Protein AF-A0A1V4QN15-F1 (afdb_monomer)

Sequence (104 aa):
MFGIEFPELVVILLLALILFGPQKLPEIAQSLAQMVRKFKAASADLQSALPSLSELSQPESLPAAYQDQVCPHCHQHLSHDFTFCPACGHRLKEDPNHQQALAS

Solvent-accessible surface area (backbone atoms only — not comparable to full-atom values): 6854 Å² total; per-residue (Å²): 143,76,84,74,48,69,68,61,54,49,53,54,49,51,55,49,31,69,76,64,33,72,74,43,54,59,55,52,49,53,56,50,49,54,50,53,41,53,50,51,54,54,50,51,53,53,48,67,75,43,63,90,67,62,82,80,73,72,86,85,76,82,78,86,89,75,82,72,54,54,40,94,87,73,69,47,78,40,94,66,97,46,68,41,38,83,84,78,58,51,71,46,77,78,70,100,71,86,85,80,84,81,74,134

Structure (mmCIF, N/CA/C/O backbone):
data_AF-A0A1V4QN15-F1
#
_entry.id   AF-A0A1V4QN15-F1
#
loop_
_atom_site.group_PDB
_atom_site.id
_atom_site.type_symbol
_atom_site.label_atom_id
_atom_site.label_alt_id
_atom_site.label_comp_id
_atom_site.label_asym_id
_atom_site.label_entity_id
_atom_site.label_seq_id
_atom_site.pdbx_PDB_ins_code
_atom_site.Cartn_x
_atom_site.Cartn_y
_atom_site.Cartn_z
_atom_site.occupancy
_atom_site.B_iso_or_equiv
_atom_site.auth_seq_id
_atom_site.auth_comp_id
_atom_site.auth_asym_id
_atom_site.auth_atom_id
_atom_site.pdbx_PDB_model_num
ATOM 1 N N . MET A 1 1 ? 24.310 9.930 -4.370 1.00 56.69 1 MET A N 1
ATOM 2 C CA . MET A 1 1 ? 24.973 8.690 -4.838 1.00 56.69 1 MET A CA 1
ATOM 3 C C . MET A 1 1 ? 23.989 7.526 -5.023 1.00 56.69 1 MET A C 1
ATOM 5 O O . MET A 1 1 ? 24.394 6.383 -4.937 1.00 56.69 1 MET A O 1
ATOM 9 N N . PHE A 1 2 ? 22.720 7.794 -5.349 1.00 63.69 2 PHE A N 1
ATOM 10 C CA . PHE A 1 2 ? 21.793 6.794 -5.888 1.00 63.69 2 PHE A CA 1
ATOM 11 C C . PHE A 1 2 ? 20.994 7.490 -6.984 1.00 63.69 2 PHE A C 1
ATOM 13 O O . PHE A 1 2 ? 19.865 7.921 -6.784 1.00 63.69 2 PHE A O 1
ATOM 20 N N . GLY A 1 3 ? 21.664 7.712 -8.114 1.00 66.12 3 GLY A N 1
ATOM 21 C CA . GLY A 1 3 ? 21.029 8.139 -9.355 1.00 66.12 3 GLY A CA 1
ATOM 22 C C . GLY A 1 3 ? 20.393 6.930 -10.022 1.00 66.12 3 GLY A C 1
ATOM 23 O O . GLY A 1 3 ? 20.789 6.580 -11.125 1.00 66.12 3 GLY A O 1
ATOM 24 N N . ILE A 1 4 ? 19.470 6.256 -9.323 1.00 74.25 4 ILE A N 1
ATOM 25 C CA . ILE A 1 4 ? 18.584 5.292 -9.975 1.00 74.25 4 ILE A CA 1
ATOM 26 C C . ILE A 1 4 ? 17.660 6.143 -10.822 1.00 74.25 4 ILE A C 1
ATOM 28 O O . ILE A 1 4 ? 16.630 6.646 -10.370 1.00 74.25 4 ILE A O 1
ATOM 32 N N . GLU A 1 5 ? 18.108 6.391 -12.041 1.00 83.06 5 GLU A N 1
ATOM 33 C CA . GLU A 1 5 ? 17.266 7.000 -13.035 1.00 83.06 5 GLU A CA 1
ATOM 34 C C . GLU A 1 5 ? 16.090 6.052 -13.259 1.00 83.06 5 GLU A C 1
ATOM 36 O O . GLU A 1 5 ? 16.227 4.824 -13.231 1.00 83.06 5 GLU A O 1
ATOM 41 N N . PHE A 1 6 ? 14.914 6.630 -13.479 1.00 92.06 6 PHE A N 1
ATOM 42 C CA . PHE A 1 6 ? 13.677 5.894 -13.719 1.00 92.06 6 PHE A CA 1
ATOM 43 C C . PHE A 1 6 ? 13.826 4.665 -14.653 1.00 92.06 6 PHE A C 1
ATOM 45 O O . PHE A 1 6 ? 13.210 3.641 -14.352 1.00 92.06 6 PHE A O 1
ATOM 52 N N . PRO A 1 7 ? 14.665 4.683 -15.717 1.00 90.25 7 PRO A N 1
ATOM 53 C CA . PRO A 1 7 ? 14.891 3.512 -16.565 1.00 90.25 7 PRO A CA 1
ATOM 54 C C . PRO A 1 7 ? 15.387 2.268 -15.819 1.00 90.25 7 PRO A C 1
ATOM 56 O O . PRO A 1 7 ? 14.890 1.173 -16.076 1.00 90.25 7 PRO A O 1
ATOM 59 N N . GLU A 1 8 ? 16.329 2.410 -14.885 1.00 91.00 8 GLU A N 1
ATOM 60 C CA . GLU A 1 8 ? 16.911 1.265 -14.174 1.00 91.00 8 GLU A CA 1
ATOM 61 C C . GLU A 1 8 ? 15.877 0.614 -13.243 1.00 91.00 8 GLU A C 1
ATOM 63 O O . GLU A 1 8 ? 15.718 -0.610 -13.236 1.00 91.00 8 GLU A O 1
ATOM 68 N N . LEU A 1 9 ? 15.074 1.435 -12.552 1.00 93.06 9 LEU A N 1
ATOM 69 C CA . LEU A 1 9 ? 13.947 0.963 -11.742 1.00 93.06 9 LEU A CA 1
ATOM 70 C C . LEU A 1 9 ? 12.913 0.210 -12.597 1.00 93.06 9 LEU A C 1
ATOM 72 O O . LEU A 1 9 ? 12.422 -0.842 -12.189 1.00 93.06 9 LEU A O 1
ATOM 76 N N . VAL A 1 10 ? 12.588 0.729 -13.786 1.00 93.94 10 VAL A N 1
ATOM 77 C CA . VAL A 1 10 ? 11.607 0.120 -14.699 1.00 93.94 10 VAL A CA 1
ATOM 78 C C . VAL A 1 10 ? 12.079 -1.240 -15.208 1.00 93.94 10 VAL A C 1
ATOM 80 O O . VAL A 1 10 ? 11.272 -2.167 -15.270 1.00 93.94 10 VAL A O 1
ATOM 83 N N . VAL A 1 11 ? 13.367 -1.398 -15.531 1.00 95.31 11 VAL A N 1
ATOM 84 C CA . VAL A 1 11 ? 13.925 -2.689 -15.972 1.00 95.31 11 VAL A CA 1
ATOM 85 C C . VAL A 1 11 ? 13.796 -3.742 -14.871 1.00 95.31 11 VAL A C 1
ATOM 87 O O . VAL A 1 11 ? 13.296 -4.840 -15.125 1.00 95.31 11 VAL A O 1
ATOM 90 N N . ILE A 1 12 ? 14.177 -3.402 -13.635 1.00 93.88 12 ILE A N 1
ATOM 91 C CA . ILE A 1 12 ? 14.064 -4.312 -12.484 1.00 93.88 12 ILE A CA 1
ATOM 92 C C . ILE A 1 12 ? 12.594 -4.650 -12.208 1.00 93.88 12 ILE A C 1
ATOM 94 O O . ILE A 1 12 ? 12.257 -5.812 -11.968 1.00 93.88 12 ILE A O 1
ATOM 98 N N . LEU A 1 13 ? 11.703 -3.658 -12.293 1.00 93.75 13 LEU A N 1
ATOM 99 C CA . LEU A 1 13 ? 10.266 -3.858 -12.136 1.00 93.75 13 LEU A CA 1
ATOM 100 C C . LEU A 1 13 ? 9.715 -4.810 -13.205 1.00 93.75 13 LEU A C 1
ATOM 102 O O . LEU A 1 13 ? 8.961 -5.711 -12.859 1.00 93.75 13 LEU A O 1
ATOM 106 N N . LEU A 1 14 ? 10.105 -4.669 -14.477 1.00 95.94 14 LEU A N 1
ATOM 107 C CA . LEU A 1 14 ? 9.682 -5.579 -15.548 1.00 95.94 14 LEU A CA 1
ATOM 108 C C . LEU A 1 14 ? 10.125 -7.022 -15.284 1.00 95.94 14 LEU A C 1
ATOM 110 O O . LEU A 1 14 ? 9.328 -7.944 -15.434 1.00 95.94 14 LEU A O 1
ATOM 114 N N . LEU A 1 15 ? 11.376 -7.221 -14.864 1.00 96.12 15 LEU A N 1
ATOM 115 C CA . LEU A 1 15 ? 11.897 -8.542 -14.498 1.00 96.12 15 LEU A CA 1
ATOM 116 C C . LEU A 1 15 ? 11.097 -9.153 -13.342 1.00 96.12 15 LEU A C 1
ATOM 118 O O . LEU A 1 15 ? 10.647 -10.295 -13.436 1.00 96.12 15 LEU A O 1
ATOM 122 N N . ALA A 1 16 ? 10.848 -8.379 -12.284 1.00 95.19 16 ALA A N 1
ATOM 123 C CA . ALA A 1 16 ? 10.017 -8.811 -11.165 1.00 95.19 16 ALA A CA 1
ATOM 124 C C . ALA A 1 16 ? 8.580 -9.134 -11.613 1.00 95.19 16 ALA A C 1
ATOM 126 O O . ALA A 1 16 ? 8.007 -10.135 -11.193 1.00 95.19 16 ALA A O 1
ATOM 127 N N . LEU A 1 17 ? 8.010 -8.327 -12.508 1.00 95.06 17 LEU A N 1
ATOM 128 C CA . LEU A 1 17 ? 6.681 -8.531 -13.078 1.00 95.06 17 LEU A CA 1
ATOM 129 C C . LEU A 1 17 ? 6.584 -9.782 -13.948 1.00 95.06 17 LEU A C 1
ATOM 131 O O . LEU A 1 17 ? 5.528 -10.402 -13.969 1.00 95.06 17 LEU A O 1
ATOM 135 N N . ILE A 1 18 ? 7.643 -10.173 -14.652 1.00 95.88 18 ILE A N 1
ATOM 136 C CA . ILE A 1 18 ? 7.657 -11.418 -15.431 1.00 95.88 18 ILE A CA 1
ATOM 137 C C . ILE A 1 18 ? 7.722 -12.631 -14.497 1.00 95.88 18 ILE A C 1
ATOM 139 O O . ILE A 1 18 ? 7.010 -13.607 -14.717 1.00 95.88 18 ILE A O 1
ATOM 143 N N . LEU A 1 19 ? 8.540 -12.565 -13.442 1.00 95.62 19 LEU A N 1
ATOM 144 C CA . LEU A 1 19 ? 8.705 -13.665 -12.487 1.00 95.62 19 LEU A CA 1
ATOM 145 C C . LEU A 1 19 ? 7.477 -13.857 -11.589 1.00 95.62 19 LEU A C 1
ATOM 147 O O . LEU A 1 19 ? 7.015 -14.979 -11.398 1.00 95.62 19 LEU A O 1
ATOM 151 N N . PHE A 1 20 ? 6.958 -12.766 -11.027 1.00 93.25 20 PHE A N 1
ATOM 152 C CA . PHE A 1 20 ? 5.848 -12.796 -10.074 1.00 93.25 20 PHE A CA 1
ATOM 153 C C . PHE A 1 20 ? 4.483 -12.564 -10.733 1.00 93.25 20 PHE A C 1
ATOM 155 O O . PHE A 1 20 ? 3.471 -13.028 -10.216 1.00 93.25 20 PHE A O 1
ATOM 162 N N . GLY A 1 21 ? 4.427 -11.872 -11.871 1.00 93.44 21 GLY A N 1
ATOM 163 C CA . GLY A 1 21 ? 3.191 -11.482 -12.552 1.00 93.44 21 GLY A CA 1
ATOM 164 C C . GLY A 1 21 ? 2.646 -10.112 -12.098 1.00 93.44 21 GLY A C 1
ATOM 165 O O . GLY A 1 21 ? 2.626 -9.818 -10.899 1.00 93.44 21 GLY A O 1
ATOM 166 N N . PRO A 1 22 ? 2.094 -9.281 -13.008 1.00 92.38 22 PRO A N 1
ATOM 167 C CA . PRO A 1 22 ? 1.511 -7.975 -12.667 1.00 92.38 22 PRO A CA 1
ATOM 168 C C . PRO A 1 22 ? 0.273 -8.051 -11.784 1.00 92.38 22 PRO A C 1
ATOM 170 O O . PRO A 1 22 ? -0.011 -7.099 -11.071 1.00 92.38 22 PRO A O 1
ATOM 173 N N . GLN A 1 23 ? -0.436 -9.180 -11.787 1.00 92.50 23 GLN A N 1
ATOM 174 C CA . GLN A 1 23 ? -1.583 -9.411 -10.907 1.00 92.50 23 GLN A CA 1
ATOM 175 C C . GLN A 1 23 ? -1.169 -9.697 -9.456 1.00 92.50 23 GLN A C 1
ATOM 177 O O . GLN A 1 23 ? -1.955 -9.462 -8.544 1.00 92.50 23 GLN A O 1
ATOM 182 N N . LYS A 1 24 ? 0.065 -10.162 -9.211 1.00 91.12 24 LYS A N 1
ATOM 183 C CA . LYS A 1 24 ? 0.535 -10.489 -7.857 1.00 91.12 24 LYS A CA 1
ATOM 184 C C . LYS A 1 24 ? 1.018 -9.273 -7.079 1.00 91.12 24 LYS A C 1
ATOM 186 O O . LYS A 1 24 ? 0.823 -9.224 -5.869 1.00 91.12 24 LYS A O 1
ATOM 191 N N . LEU A 1 25 ? 1.555 -8.254 -7.751 1.00 92.44 25 LEU A N 1
ATOM 192 C CA . LEU A 1 25 ? 1.904 -6.986 -7.100 1.00 92.44 25 LEU A CA 1
ATOM 193 C C . LEU A 1 25 ? 0.723 -6.313 -6.368 1.00 92.44 25 LEU A C 1
ATOM 195 O O . LEU A 1 25 ? 0.884 -6.009 -5.185 1.00 92.44 25 LEU A O 1
ATOM 199 N N . PRO A 1 26 ? -0.455 -6.084 -6.987 1.00 88.81 26 PRO A N 1
ATOM 200 C CA . PRO A 1 26 ? -1.585 -5.468 -6.298 1.00 88.81 26 PRO A CA 1
ATOM 201 C C . PRO A 1 26 ? -2.139 -6.368 -5.188 1.00 88.81 26 PRO A C 1
ATOM 203 O O . PRO A 1 26 ? -2.541 -5.855 -4.149 1.00 88.81 26 PRO A O 1
ATOM 206 N N . GLU A 1 27 ? -2.118 -7.691 -5.363 1.00 91.75 27 GLU A N 1
ATOM 207 C CA . GLU A 1 27 ? -2.561 -8.660 -4.351 1.00 91.75 27 GLU A CA 1
ATOM 208 C C . GLU A 1 27 ? -1.685 -8.593 -3.081 1.00 91.75 27 GLU A C 1
ATOM 210 O O . GLU A 1 27 ? -2.187 -8.470 -1.958 1.00 91.75 27 GLU A O 1
ATOM 215 N N . ILE A 1 28 ? -0.358 -8.561 -3.249 1.00 93.25 28 ILE A N 1
ATOM 216 C CA . ILE A 1 28 ? 0.601 -8.410 -2.144 1.00 93.25 28 ILE A CA 1
ATOM 217 C C . ILE A 1 28 ? 0.478 -7.015 -1.512 1.00 93.25 28 ILE A C 1
ATOM 219 O O . ILE A 1 28 ? 0.440 -6.890 -0.290 1.00 93.25 28 ILE A O 1
ATOM 223 N N . ALA A 1 29 ? 0.339 -5.960 -2.319 1.00 91.44 29 ALA A N 1
ATOM 224 C CA . ALA A 1 29 ? 0.155 -4.602 -1.811 1.00 91.44 29 ALA A CA 1
ATOM 225 C C . ALA A 1 29 ? -1.116 -4.467 -0.957 1.00 91.44 29 ALA A C 1
ATOM 227 O O . ALA A 1 29 ? -1.082 -3.815 0.084 1.00 91.44 29 ALA A O 1
ATOM 228 N N . GLN A 1 30 ? -2.224 -5.106 -1.345 1.00 90.69 30 GLN A N 1
ATOM 229 C CA . GLN A 1 30 ? -3.469 -5.087 -0.570 1.00 90.69 30 GLN A CA 1
ATOM 230 C C . GLN A 1 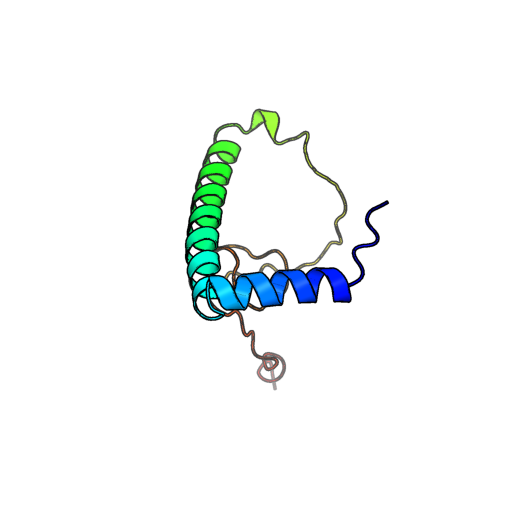30 ? -3.315 -5.772 0.793 1.00 90.69 30 GLN A C 1
ATOM 232 O O . GLN A 1 30 ? -3.752 -5.223 1.805 1.00 90.69 30 GLN A O 1
ATOM 237 N N . SER A 1 31 ? -2.669 -6.938 0.844 1.00 92.56 31 SER A N 1
ATOM 238 C CA . SER A 1 31 ? -2.441 -7.661 2.106 1.00 92.56 31 SER A CA 1
ATOM 239 C C . SER A 1 31 ? -1.475 -6.921 3.042 1.00 92.56 31 SER A C 1
ATOM 241 O O . SER A 1 31 ? -1.762 -6.770 4.233 1.00 92.56 31 SER A O 1
ATOM 243 N N . LEU A 1 32 ? -0.387 -6.361 2.504 1.00 94.50 32 LEU A N 1
ATOM 244 C CA . LEU A 1 32 ? 0.529 -5.496 3.253 1.00 94.50 32 LEU A CA 1
ATOM 245 C C . LEU A 1 32 ? -0.167 -4.224 3.749 1.00 94.50 32 LEU A C 1
ATOM 247 O O . LEU A 1 32 ? -0.016 -3.855 4.913 1.00 94.50 32 LEU A O 1
ATOM 251 N N . ALA A 1 33 ? -0.982 -3.576 2.912 1.00 87.94 33 ALA A N 1
ATOM 252 C CA . ALA A 1 33 ? -1.726 -2.380 3.299 1.00 87.94 33 ALA A CA 1
ATOM 253 C C . ALA A 1 33 ? -2.675 -2.657 4.474 1.00 87.94 33 ALA A C 1
ATOM 255 O O . ALA A 1 33 ? -2.768 -1.851 5.400 1.00 87.94 33 ALA A O 1
ATOM 256 N N . GLN A 1 34 ? -3.349 -3.810 4.484 1.00 88.56 34 GLN A N 1
ATOM 257 C CA . GLN A 1 34 ? -4.194 -4.219 5.609 1.00 88.56 34 GLN A CA 1
ATOM 258 C C . GLN A 1 34 ? -3.384 -4.434 6.895 1.00 88.56 34 GLN A C 1
ATOM 260 O O . GLN A 1 34 ? -3.830 -4.023 7.969 1.00 88.56 34 GLN A O 1
ATOM 265 N N . MET A 1 35 ? -2.193 -5.035 6.801 1.00 93.19 35 MET A N 1
ATOM 266 C CA . MET A 1 35 ? -1.292 -5.212 7.944 1.00 93.19 35 MET A CA 1
ATOM 267 C C . MET A 1 35 ? -0.841 -3.863 8.516 1.00 93.19 35 MET A C 1
ATOM 269 O O . MET A 1 35 ? -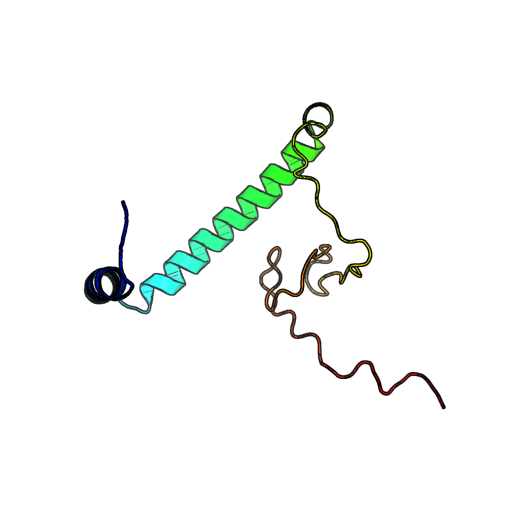0.974 -3.635 9.717 1.00 93.19 35 MET A O 1
ATOM 273 N N . VAL A 1 36 ? -0.382 -2.946 7.660 1.00 91.75 36 VAL A N 1
ATOM 274 C CA . VAL A 1 36 ? 0.056 -1.602 8.067 1.00 91.75 36 VAL A CA 1
ATOM 275 C C . VAL A 1 36 ? -1.086 -0.820 8.718 1.00 91.75 36 VAL A C 1
ATOM 277 O O . VAL A 1 36 ? -0.869 -0.149 9.725 1.00 91.75 36 VAL A O 1
ATOM 280 N N . ARG A 1 37 ? -2.321 -0.938 8.211 1.00 84.19 37 ARG A N 1
ATOM 281 C CA . ARG A 1 37 ? -3.504 -0.311 8.829 1.00 84.19 37 ARG A CA 1
ATOM 282 C C . ARG A 1 37 ? -3.755 -0.815 10.245 1.00 84.19 37 ARG A C 1
ATOM 284 O O . ARG A 1 37 ? -3.925 -0.005 11.153 1.00 84.19 37 ARG A O 1
ATOM 291 N N . LYS A 1 38 ? -3.744 -2.137 10.441 1.00 88.62 38 LYS A N 1
ATOM 292 C CA . LYS A 1 38 ? -3.921 -2.748 11.767 1.00 88.62 38 LYS A CA 1
ATOM 293 C C . LYS A 1 38 ? -2.788 -2.358 12.716 1.00 88.62 38 LYS A C 1
ATOM 295 O O . LYS A 1 38 ? -3.050 -2.027 13.867 1.00 88.62 38 LYS A O 1
ATOM 300 N N . PHE A 1 39 ? -1.553 -2.326 12.218 1.00 92.62 39 PHE A N 1
ATOM 301 C CA . PHE A 1 39 ? -0.391 -1.890 12.988 1.00 92.62 39 PHE A CA 1
ATOM 302 C C . PHE A 1 39 ? -0.500 -0.424 13.420 1.00 92.62 39 PHE A C 1
ATOM 304 O O . PHE A 1 39 ? -0.251 -0.109 14.580 1.00 92.62 39 PHE A O 1
ATOM 311 N N . LYS A 1 40 ? -0.916 0.469 12.513 1.00 84.69 40 LYS A N 1
ATOM 312 C CA . LYS A 1 40 ? -1.111 1.893 12.810 1.00 84.69 40 LYS A CA 1
ATOM 313 C C . LYS A 1 40 ? -2.213 2.111 13.847 1.00 84.69 40 LYS A C 1
ATOM 315 O O . LYS A 1 40 ? -2.016 2.903 14.758 1.00 84.69 40 LYS A O 1
ATOM 320 N N . ALA A 1 41 ? -3.336 1.398 13.735 1.00 84.12 41 ALA A N 1
ATOM 321 C CA . ALA A 1 41 ? -4.420 1.467 14.714 1.00 84.12 41 ALA A CA 1
ATOM 322 C C . ALA A 1 41 ? -3.965 0.994 16.104 1.00 84.12 41 ALA A C 1
ATOM 324 O O . ALA A 1 41 ? -4.173 1.698 17.086 1.00 84.12 41 ALA A O 1
ATOM 325 N N . ALA A 1 42 ? -3.265 -0.142 16.177 1.00 89.88 42 ALA A N 1
ATOM 326 C CA . ALA A 1 42 ? -2.694 -0.632 17.430 1.00 89.88 42 ALA A CA 1
ATOM 327 C C . ALA A 1 42 ? -1.641 0.335 18.001 1.00 89.88 42 ALA A C 1
ATOM 329 O O . ALA A 1 42 ? -1.604 0.575 19.199 1.00 89.88 42 ALA A O 1
ATOM 330 N N . SER A 1 43 ? -0.812 0.939 17.146 1.00 87.94 43 SER A N 1
ATOM 331 C CA . SER A 1 43 ? 0.199 1.918 17.562 1.00 87.94 43 SER A CA 1
ATOM 332 C C . SER A 1 43 ? -0.423 3.215 18.086 1.00 87.94 43 SER A C 1
ATOM 334 O O . SER A 1 43 ? 0.105 3.796 19.028 1.00 87.94 43 SER A O 1
ATOM 336 N N . ALA A 1 44 ? -1.541 3.664 17.510 1.00 83.81 44 ALA A N 1
ATOM 337 C CA . ALA A 1 44 ? -2.285 4.825 17.999 1.00 83.81 44 ALA A CA 1
ATOM 338 C C . ALA A 1 44 ? -2.887 4.567 19.391 1.00 83.81 44 ALA A C 1
ATOM 340 O O . ALA A 1 44 ? -2.820 5.439 20.255 1.00 83.81 44 ALA A O 1
ATOM 341 N N . ASP A 1 45 ? -3.396 3.356 19.631 1.00 83.81 45 ASP A N 1
ATOM 342 C CA . ASP A 1 45 ? -3.881 2.930 20.948 1.00 83.81 45 ASP A CA 1
ATOM 343 C C . ASP A 1 45 ? -2.746 2.951 21.991 1.00 83.81 45 ASP A C 1
ATOM 345 O O . ASP A 1 45 ? -2.875 3.570 23.048 1.00 83.81 45 ASP A O 1
ATOM 349 N N . LEU A 1 46 ? -1.566 2.421 21.641 1.00 85.56 46 LEU A N 1
ATOM 350 C CA . LEU A 1 46 ? -0.372 2.472 22.497 1.00 85.56 46 LEU A CA 1
ATOM 351 C C . LEU A 1 46 ? 0.112 3.903 22.785 1.00 85.56 46 LEU A C 1
ATOM 353 O O . LEU A 1 46 ? 0.516 4.194 23.910 1.00 85.56 46 LEU A O 1
ATOM 357 N N . GLN A 1 47 ? 0.067 4.802 21.796 1.00 82.06 47 GLN A N 1
ATOM 358 C CA . GLN A 1 47 ? 0.407 6.21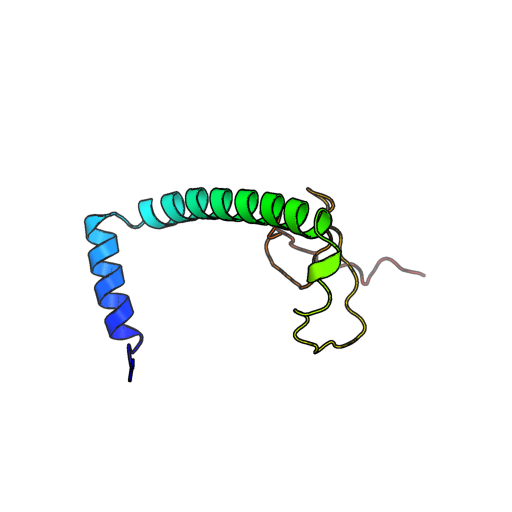9 21.987 1.00 82.06 47 GLN A CA 1
ATOM 359 C C . GLN A 1 47 ? -0.571 6.904 22.944 1.00 82.06 47 GLN A C 1
ATOM 361 O O . GLN A 1 47 ? -0.148 7.662 23.814 1.00 82.06 47 GLN A O 1
ATOM 366 N N . SER A 1 48 ? -1.866 6.594 22.838 1.00 75.56 48 SER A N 1
ATOM 367 C CA . SER A 1 48 ? -2.880 7.124 23.753 1.00 75.56 48 SER A CA 1
ATOM 368 C C . SER A 1 48 ? -2.722 6.602 25.188 1.00 75.56 48 SER A C 1
ATOM 370 O O . SER A 1 48 ? -3.003 7.328 26.141 1.00 75.56 48 SER A O 1
ATOM 372 N N . ALA A 1 49 ? -2.201 5.380 25.354 1.00 78.25 49 ALA A N 1
ATOM 373 C CA . ALA A 1 49 ? -1.901 4.783 26.655 1.00 78.25 49 ALA A CA 1
ATOM 374 C C . ALA A 1 49 ? -0.606 5.321 27.301 1.00 78.25 49 ALA A C 1
ATOM 376 O O . ALA A 1 49 ? -0.424 5.180 28.511 1.00 78.25 49 ALA A O 1
ATOM 377 N N . LEU A 1 50 ? 0.282 5.957 26.525 1.00 76.19 50 LEU A N 1
ATOM 378 C CA . LEU A 1 50 ? 1.542 6.557 26.986 1.00 76.19 50 LEU A CA 1
ATOM 379 C C . LEU A 1 50 ? 1.560 8.078 26.718 1.00 76.19 50 LEU A C 1
ATOM 381 O O . LEU A 1 50 ? 2.393 8.567 25.946 1.00 76.19 50 LEU A O 1
ATOM 385 N N . PRO A 1 51 ? 0.662 8.853 27.361 1.00 63.56 51 PRO A N 1
ATOM 386 C CA . PRO A 1 51 ? 0.502 10.284 27.097 1.00 63.56 51 PRO A CA 1
ATOM 387 C C . PRO A 1 51 ? 1.775 11.100 27.373 1.00 63.56 51 PRO A C 1
ATOM 389 O O . PRO A 1 51 ? 2.014 12.102 26.711 1.00 63.56 51 PRO A O 1
ATOM 392 N N . SER A 1 52 ? 2.640 10.644 28.284 1.00 59.09 52 SER A N 1
ATOM 393 C CA . SER A 1 52 ? 3.800 11.398 28.782 1.00 59.09 52 SER A CA 1
ATOM 394 C C . SER A 1 52 ? 5.017 11.466 27.847 1.00 59.09 52 SER A C 1
ATOM 396 O O . SER A 1 52 ? 5.957 12.199 28.141 1.00 59.09 52 SER A O 1
ATOM 398 N N . LEU A 1 53 ? 5.035 10.726 26.733 1.00 61.88 53 LEU A N 1
ATOM 399 C CA . LEU A 1 53 ? 6.127 10.770 25.741 1.00 61.88 53 LEU A CA 1
ATOM 400 C C . LEU A 1 53 ? 5.716 11.446 24.421 1.00 61.88 53 LEU A C 1
ATOM 402 O O . LEU A 1 53 ? 6.563 11.672 23.555 1.00 61.88 53 LEU A O 1
ATOM 406 N N . SER A 1 54 ? 4.435 11.793 24.267 1.00 58.81 54 SER A N 1
ATOM 407 C CA . SER A 1 54 ? 3.880 12.337 23.018 1.00 58.81 54 SER A CA 1
ATOM 408 C C . SER A 1 54 ? 4.170 13.831 22.812 1.00 58.81 54 SER A C 1
ATOM 410 O O . SER A 1 54 ? 4.052 14.332 21.696 1.00 58.81 54 SER A O 1
ATOM 412 N N . GLU A 1 55 ? 4.621 14.549 23.844 1.00 59.84 55 GLU A N 1
ATOM 413 C CA . GLU A 1 55 ? 4.924 15.986 23.755 1.00 59.84 55 GLU A CA 1
ATOM 414 C C . GLU A 1 55 ? 6.241 16.313 23.023 1.00 59.84 55 GLU A C 1
ATOM 416 O O . GLU A 1 55 ? 6.419 17.449 22.595 1.00 59.84 55 GLU A O 1
ATOM 421 N N . LEU A 1 56 ? 7.146 15.346 22.798 1.00 57.84 56 LEU A N 1
ATOM 422 C CA . LEU A 1 56 ? 8.479 15.619 22.224 1.00 57.84 56 LEU A CA 1
ATOM 423 C C . LEU A 1 56 ? 8.655 15.250 20.736 1.00 57.84 56 LEU A C 1
ATOM 425 O O . LEU A 1 56 ? 9.777 15.261 20.233 1.00 57.84 56 LEU A O 1
ATOM 429 N N . SER A 1 57 ? 7.590 14.897 20.011 1.00 53.88 57 SER A N 1
ATOM 430 C CA . SER A 1 57 ? 7.696 14.508 18.589 1.00 53.88 57 SER A CA 1
ATOM 431 C C . SER A 1 57 ? 6.666 15.190 17.688 1.00 53.88 57 SER A C 1
ATOM 433 O O . SER A 1 57 ? 6.069 14.575 16.809 1.00 53.88 57 SER A O 1
ATOM 435 N N . GLN A 1 58 ? 6.501 16.500 17.873 1.00 53.97 58 GLN A N 1
ATOM 436 C CA . GLN A 1 58 ? 5.859 17.364 16.887 1.00 53.97 58 GLN A CA 1
ATOM 437 C C . GLN A 1 58 ? 6.927 17.912 15.923 1.00 53.97 58 GLN A C 1
ATOM 439 O O . GLN A 1 58 ? 7.717 18.767 16.324 1.00 53.97 58 GLN A O 1
ATOM 444 N N . PRO A 1 59 ? 6.985 17.493 14.647 1.00 53.00 59 PRO A N 1
ATOM 445 C CA . PRO A 1 59 ? 7.420 18.408 13.609 1.00 53.00 59 PRO A CA 1
ATOM 446 C C . PRO A 1 59 ? 6.304 19.442 13.434 1.00 53.00 59 PRO A C 1
ATOM 448 O O . PRO A 1 59 ? 5.285 19.206 12.787 1.00 53.00 59 PRO A O 1
ATOM 451 N N . GLU A 1 60 ? 6.492 20.580 14.086 1.00 55.25 60 GLU A N 1
ATOM 452 C CA . GLU A 1 60 ? 5.713 21.789 13.884 1.00 55.25 60 GLU A CA 1
ATOM 453 C C . GLU A 1 60 ? 5.870 22.263 12.428 1.00 55.25 60 GLU A C 1
ATOM 455 O O . GLU A 1 60 ? 6.970 22.547 11.957 1.00 55.25 60 GLU A O 1
ATOM 460 N N . SER A 1 61 ? 4.769 22.295 11.680 1.00 40.16 61 SER A N 1
ATOM 461 C CA . SER A 1 61 ? 4.472 23.343 10.689 1.00 40.16 61 SER A CA 1
ATOM 462 C C . SER A 1 61 ? 3.037 23.179 10.188 1.00 40.16 61 SER A C 1
ATOM 464 O O . SER A 1 61 ? 2.745 22.483 9.219 1.00 40.16 61 SER A O 1
ATOM 466 N N . LEU A 1 62 ? 2.123 23.841 10.898 1.00 58.62 62 LEU A N 1
ATOM 467 C CA . LEU A 1 62 ? 0.765 24.119 10.439 1.00 58.62 62 LEU A CA 1
ATOM 468 C C . LEU A 1 62 ? 0.788 25.057 9.221 1.00 58.62 62 LEU A C 1
ATOM 470 O O . LEU A 1 62 ? 1.634 25.949 9.128 1.00 58.62 62 LEU A O 1
ATOM 474 N N . PRO A 1 63 ? -0.269 24.994 8.405 1.00 44.44 63 PRO A N 1
ATOM 475 C CA . PRO A 1 63 ? -1.118 26.164 8.306 1.00 44.44 63 PRO A CA 1
ATOM 476 C C . PRO A 1 63 ? -2.507 25.872 8.870 1.00 44.44 63 PRO A C 1
ATOM 478 O O . PRO A 1 63 ? -3.094 24.808 8.684 1.00 44.44 63 PRO A O 1
ATOM 481 N N . ALA A 1 64 ? -2.995 26.862 9.608 1.00 53.38 64 ALA A N 1
ATOM 482 C CA . ALA A 1 64 ? -4.329 26.938 10.162 1.00 53.38 64 ALA A CA 1
ATOM 483 C C . ALA A 1 64 ? -5.398 26.928 9.051 1.00 53.38 64 ALA A C 1
ATOM 485 O O . ALA A 1 64 ? -5.204 27.533 8.000 1.00 53.38 64 ALA A O 1
ATOM 486 N N . ALA A 1 65 ? -6.538 26.302 9.365 1.00 44.12 65 ALA A N 1
ATOM 487 C CA . ALA A 1 65 ? -7.737 26.097 8.542 1.00 44.12 65 ALA A CA 1
ATOM 488 C C . ALA A 1 65 ? -7.672 24.932 7.533 1.00 44.12 65 ALA A C 1
ATOM 490 O O . ALA A 1 65 ? -7.641 25.135 6.323 1.00 44.12 65 ALA A O 1
ATOM 491 N N . TYR A 1 66 ? -7.765 23.697 8.037 1.00 54.03 66 TYR A N 1
ATOM 492 C CA . TYR A 1 66 ? -8.170 22.540 7.237 1.00 54.03 66 TYR A CA 1
ATOM 493 C C . TYR A 1 66 ? -9.403 21.902 7.889 1.00 54.03 66 TYR A C 1
ATOM 495 O O . TYR A 1 66 ? -9.351 21.465 9.036 1.00 54.03 66 TYR A O 1
ATOM 503 N N . GLN A 1 67 ? -10.534 21.972 7.183 1.00 52.56 67 GLN A N 1
ATOM 504 C CA . GLN A 1 67 ? -11.836 21.476 7.628 1.00 52.56 67 GLN A CA 1
ATOM 505 C C . GLN A 1 67 ? -11.780 19.954 7.740 1.00 52.56 67 GLN A C 1
ATOM 507 O O . GLN A 1 67 ? -11.515 19.260 6.759 1.00 52.56 67 GLN A O 1
ATOM 512 N N . ASP A 1 68 ? -12.049 19.449 8.936 1.00 54.47 68 ASP A N 1
ATOM 513 C CA . ASP A 1 68 ? -12.097 18.025 9.213 1.00 54.47 68 ASP A CA 1
ATOM 514 C C . ASP A 1 68 ? -13.276 17.354 8.514 1.00 54.47 68 ASP A C 1
ATOM 516 O O . ASP A 1 68 ? -14.406 17.309 9.005 1.00 54.47 68 ASP A O 1
ATOM 520 N N . GLN A 1 69 ? -12.998 16.807 7.338 1.00 66.12 69 GLN A N 1
ATOM 521 C CA . GLN A 1 69 ? -13.906 15.897 6.665 1.00 66.12 69 GLN A CA 1
ATOM 522 C C . GLN A 1 69 ? -13.783 14.523 7.326 1.00 66.12 69 GLN A C 1
ATOM 524 O O . GLN A 1 69 ? -12.773 13.818 7.233 1.00 66.12 69 GLN A O 1
ATOM 529 N N . VAL A 1 70 ? -14.835 14.164 8.056 1.00 71.25 70 VAL A N 1
ATOM 530 C CA . VAL A 1 70 ? -15.005 12.859 8.689 1.00 71.25 70 VAL A CA 1
ATOM 531 C C . VAL A 1 70 ? -15.393 11.854 7.610 1.00 71.25 70 VAL A C 1
ATOM 533 O O . VAL A 1 70 ? -16.402 12.024 6.931 1.00 71.25 70 VAL A O 1
ATOM 536 N N . CYS A 1 71 ? -14.625 10.775 7.450 1.00 75.12 71 CYS A N 1
ATOM 537 C CA . CYS A 1 71 ? -14.967 9.760 6.452 1.00 75.12 71 CYS A CA 1
A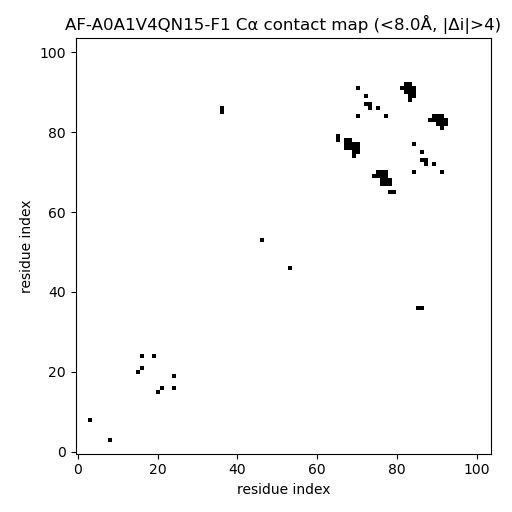TOM 538 C C . CYS A 1 71 ? -16.352 9.138 6.747 1.00 75.12 71 CYS A C 1
ATOM 540 O O . CYS A 1 71 ? -16.520 8.561 7.824 1.00 75.12 71 CYS A O 1
ATOM 542 N N . PRO A 1 72 ? -17.305 9.121 5.792 1.00 73.94 72 PRO A N 1
ATOM 543 C CA . PRO A 1 72 ? -18.669 8.615 6.009 1.00 73.94 72 PRO A CA 1
ATOM 544 C C . PRO A 1 72 ? -18.745 7.095 6.223 1.00 73.94 72 PRO A C 1
ATOM 546 O O . PRO A 1 72 ? -19.784 6.568 6.607 1.00 73.94 72 PRO A O 1
ATOM 549 N N . HIS A 1 73 ? -17.651 6.370 5.973 1.00 76.19 73 HIS A N 1
ATOM 550 C CA . HIS A 1 73 ? -17.604 4.919 6.137 1.00 76.19 73 HIS A CA 1
ATOM 551 C C . HIS A 1 73 ? -17.055 4.484 7.501 1.00 76.19 73 HIS A C 1
ATOM 553 O O . HIS A 1 73 ? -17.486 3.476 8.052 1.00 76.19 73 HIS A O 1
ATOM 559 N N . CYS A 1 74 ? -16.063 5.192 8.042 1.00 79.12 74 CYS A N 1
ATOM 560 C CA . CYS A 1 74 ? -15.386 4.776 9.277 1.00 79.12 74 CYS A CA 1
ATOM 561 C C . CYS A 1 74 ? -15.304 5.860 10.346 1.00 79.12 74 CYS A C 1
ATOM 563 O O . CYS A 1 74 ? -14.714 5.617 11.390 1.00 79.12 74 CYS A O 1
ATOM 565 N N . HIS A 1 75 ? -15.873 7.035 10.089 1.00 75.62 75 HIS A N 1
ATOM 566 C CA . HIS A 1 75 ? -15.939 8.160 11.018 1.00 75.62 75 HIS A CA 1
ATOM 567 C C . HIS A 1 75 ? -14.580 8.652 11.551 1.00 75.62 75 HIS A C 1
ATOM 569 O O . HIS A 1 75 ? -14.510 9.296 12.592 1.00 75.62 75 HIS A O 1
ATOM 575 N N . GLN A 1 76 ? -13.487 8.384 10.829 1.00 73.25 76 GLN A N 1
ATOM 576 C CA . GLN A 1 76 ? -12.157 8.874 11.191 1.00 73.25 76 GLN A CA 1
ATOM 577 C C . GLN A 1 76 ? -11.960 1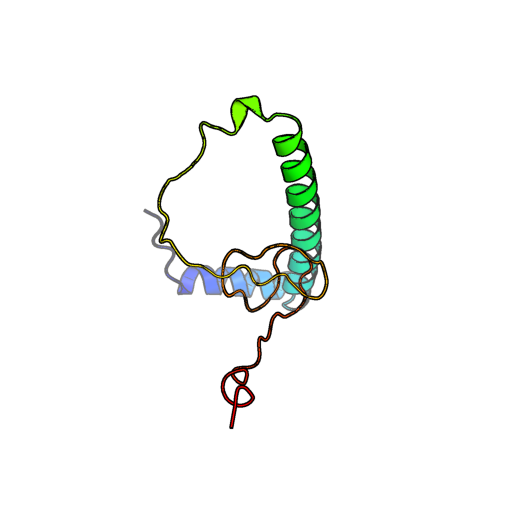0.297 10.647 1.00 73.25 76 GLN A C 1
ATOM 579 O O . GLN A 1 76 ? -12.302 10.542 9.490 1.00 73.25 76 GLN A O 1
ATOM 584 N N . HIS A 1 77 ? -11.373 11.193 11.447 1.00 66.12 77 HIS A N 1
ATOM 585 C CA . HIS A 1 77 ? -10.864 12.499 11.003 1.00 66.12 77 HIS A CA 1
ATOM 586 C C . HIS A 1 77 ? -9.761 12.316 9.953 1.00 66.12 77 HIS A C 1
ATOM 588 O O . HIS A 1 77 ? -8.795 11.579 10.189 1.00 66.12 77 HIS A O 1
ATOM 594 N N . LEU A 1 78 ? -9.895 12.971 8.799 1.00 71.56 78 LEU A N 1
ATOM 595 C CA . LEU A 1 78 ? -8.864 12.999 7.769 1.00 71.56 78 LEU A CA 1
ATOM 596 C C . LEU A 1 78 ? -8.215 14.362 7.711 1.00 71.56 78 LEU A C 1
ATOM 598 O O . LEU A 1 78 ? -8.891 15.372 7.613 1.00 71.56 78 LEU A O 1
ATOM 602 N N . SER A 1 79 ? -6.888 14.359 7.686 1.00 55.38 79 SER A N 1
ATOM 603 C CA . SER A 1 79 ? -6.114 15.593 7.740 1.00 55.38 79 SER A CA 1
ATOM 604 C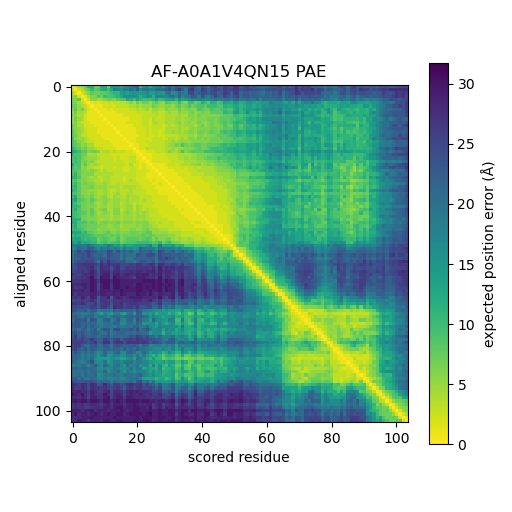 C . SER A 1 79 ? -5.748 16.169 6.365 1.00 55.38 79 SER A C 1
ATOM 606 O O . SER A 1 79 ? -5.147 17.229 6.357 1.00 55.38 79 SER A O 1
ATOM 608 N N . HIS A 1 80 ? -6.043 15.505 5.232 1.00 61.16 80 HIS A N 1
ATOM 609 C CA . HIS A 1 80 ? -5.759 15.994 3.862 1.00 61.16 80 HIS A CA 1
ATOM 610 C C . HIS A 1 80 ? -6.701 15.354 2.809 1.00 61.16 80 HIS A C 1
ATOM 612 O O . HIS A 1 80 ? -7.249 14.274 3.052 1.00 61.16 80 HIS A O 1
ATOM 618 N N . ASP A 1 81 ? -6.842 15.996 1.638 1.00 62.16 81 ASP A N 1
ATOM 619 C CA . ASP A 1 81 ? -7.635 15.583 0.464 1.00 62.16 81 ASP A CA 1
ATOM 620 C C . ASP A 1 81 ? -7.127 14.270 -0.169 1.00 62.16 81 ASP A C 1
ATOM 622 O O . ASP A 1 81 ? -6.483 14.239 -1.223 1.0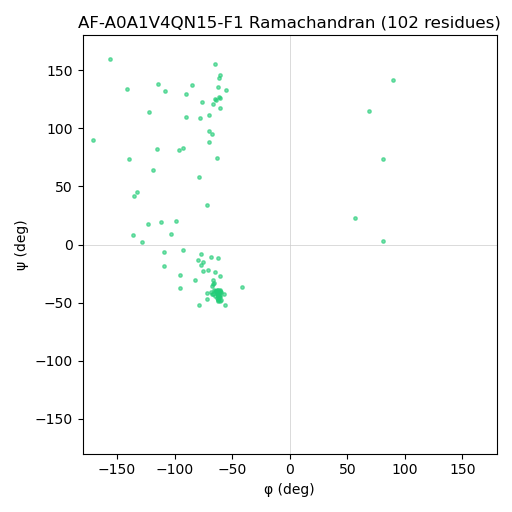0 62.16 81 ASP A O 1
ATOM 626 N N . PHE A 1 82 ? -7.382 13.137 0.479 1.00 66.75 82 PHE A N 1
ATOM 627 C CA . PHE A 1 82 ? -7.018 11.832 -0.062 1.00 66.75 82 PHE A CA 1
ATOM 628 C C . PHE A 1 82 ? -8.154 11.260 -0.908 1.00 66.75 82 PHE A C 1
ATOM 630 O O . PHE A 1 82 ? -9.261 11.066 -0.424 1.00 66.75 82 PHE A O 1
ATOM 637 N N . THR A 1 83 ? -7.858 10.824 -2.138 1.00 77.19 83 THR A N 1
ATOM 638 C CA . THR A 1 83 ? -8.837 10.136 -3.011 1.00 77.19 83 THR A CA 1
ATOM 639 C C . THR A 1 83 ? -9.341 8.800 -2.431 1.00 77.19 83 THR A C 1
ATOM 641 O O . THR A 1 83 ? -10.282 8.188 -2.947 1.00 77.19 83 THR A O 1
ATOM 644 N N . PHE A 1 84 ? -8.685 8.311 -1.377 1.00 76.31 84 PHE A N 1
ATOM 645 C CA . PHE A 1 84 ? -9.020 7.114 -0.618 1.00 76.31 84 PHE A CA 1
ATOM 646 C C . PHE A 1 84 ? -8.758 7.361 0.869 1.00 76.31 84 PHE A C 1
ATOM 648 O O . PHE A 1 84 ? -7.678 7.817 1.237 1.00 76.31 84 PHE A O 1
ATOM 655 N N . CYS A 1 85 ? -9.693 6.980 1.736 1.00 83.12 85 CYS A N 1
ATOM 656 C CA . CYS A 1 85 ? -9.511 7.080 3.177 1.00 83.12 85 CYS A CA 1
ATOM 657 C C . CYS A 1 85 ? -8.372 6.148 3.649 1.00 83.12 85 CYS A C 1
ATOM 659 O O . CYS A 1 85 ? -8.444 4.940 3.414 1.00 83.12 85 CYS A O 1
ATOM 661 N N . PRO A 1 86 ? -7.333 6.633 4.354 1.00 73.19 86 PRO A N 1
ATOM 662 C CA . PRO A 1 86 ? -6.215 5.798 4.798 1.00 73.19 86 PRO A CA 1
ATOM 663 C C . PRO A 1 86 ? -6.600 4.825 5.924 1.00 73.19 86 PRO A C 1
ATOM 665 O O . PRO A 1 86 ? -5.933 3.804 6.093 1.00 73.19 86 PRO A O 1
ATOM 668 N N . ALA A 1 87 ? -7.680 5.111 6.661 1.00 72.06 87 ALA A N 1
ATOM 669 C CA . ALA A 1 87 ? -8.183 4.261 7.739 1.00 72.06 87 ALA A CA 1
ATOM 670 C C . ALA A 1 87 ? -8.979 3.057 7.203 1.00 72.06 87 ALA A C 1
ATOM 672 O O . ALA A 1 87 ? -8.660 1.915 7.528 1.00 72.06 87 ALA A O 1
ATOM 673 N N . CYS A 1 88 ? -9.969 3.284 6.331 1.00 76.88 88 CYS A N 1
ATOM 674 C CA . CYS A 1 88 ? -10.844 2.214 5.827 1.00 76.88 88 CYS A CA 1
ATOM 675 C C . CYS A 1 88 ? -10.623 1.836 4.354 1.00 76.88 88 CYS A C 1
ATOM 677 O O . CYS A 1 88 ? -10.972 0.737 3.936 1.00 76.88 88 CYS A O 1
ATOM 679 N N . GLY A 1 89 ? -9.983 2.686 3.553 1.00 74.38 89 GLY A N 1
ATOM 680 C CA . GLY A 1 89 ? -9.773 2.468 2.118 1.00 74.38 89 GLY A CA 1
ATOM 681 C C . GLY A 1 89 ? -10.966 2.809 1.241 1.00 74.38 89 GLY A C 1
ATOM 682 O O . GLY A 1 89 ? -10.883 2.616 0.031 1.00 74.38 89 GLY A O 1
ATOM 683 N N . HIS A 1 90 ? -12.050 3.319 1.824 1.00 82.12 90 HIS A N 1
ATOM 684 C CA . HIS A 1 90 ? -13.179 3.803 1.048 1.00 82.12 90 HIS A CA 1
ATOM 685 C C . HIS A 1 90 ? -12.730 4.971 0.166 1.00 82.12 90 HIS A C 1
ATOM 687 O O . HIS A 1 90 ? -12.009 5.853 0.636 1.00 82.12 90 HIS A O 1
ATOM 693 N N . ARG A 1 91 ? -13.131 4.994 -1.111 1.00 73.31 91 ARG A N 1
ATOM 694 C CA . ARG A 1 91 ? -12.887 6.171 -1.955 1.00 73.31 91 ARG A CA 1
ATOM 695 C C . ARG A 1 91 ? -13.657 7.359 -1.390 1.00 73.31 91 ARG A C 1
ATOM 697 O O . ARG A 1 91 ? -14.870 7.265 -1.223 1.00 73.31 91 ARG A O 1
ATOM 704 N N . LEU A 1 92 ? -12.937 8.439 -1.118 1.00 76.00 92 LEU A N 1
ATOM 705 C CA . LEU A 1 92 ? -13.489 9.750 -0.796 1.00 76.00 92 LEU A CA 1
ATOM 706 C C . LEU A 1 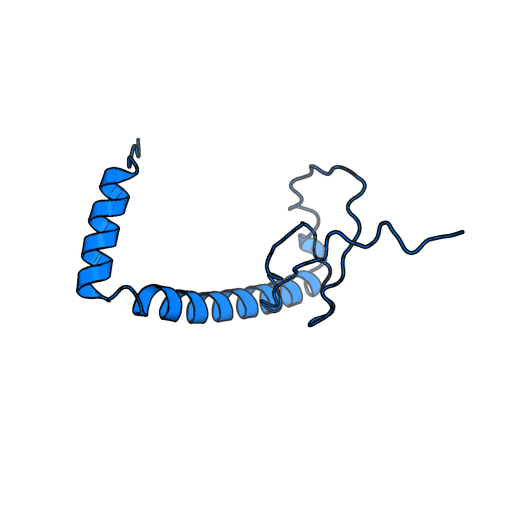92 ? -13.479 10.521 -2.111 1.00 76.00 92 LEU A C 1
ATOM 708 O O . LEU A 1 92 ? -12.505 11.175 -2.476 1.00 76.00 92 LEU A O 1
ATOM 712 N N . LYS A 1 93 ? -14.490 10.265 -2.938 1.00 60.28 93 LYS A N 1
ATOM 713 C CA . LYS A 1 9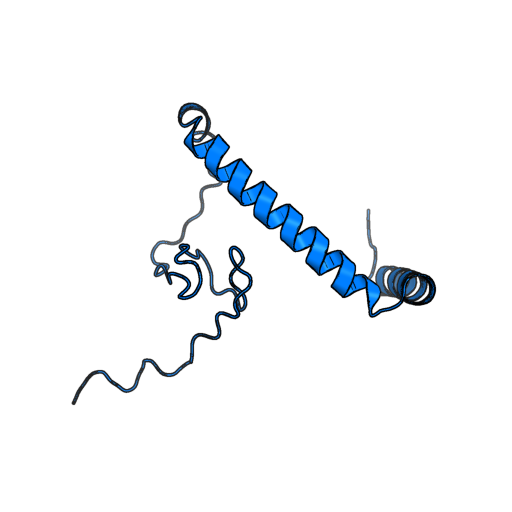3 ? -14.764 11.111 -4.091 1.00 60.28 93 LYS A CA 1
ATOM 714 C C . LYS A 1 93 ? -15.773 12.129 -3.591 1.00 60.28 93 LYS A C 1
ATOM 716 O O . LYS A 1 93 ? -16.968 11.897 -3.708 1.00 60.28 93 LYS A O 1
ATOM 721 N N . GLU A 1 94 ? -15.277 13.178 -2.949 1.00 58.72 94 GLU A N 1
ATOM 722 C CA . GLU A 1 94 ? -16.114 14.309 -2.574 1.00 58.72 94 GLU A CA 1
ATOM 723 C C . GLU A 1 94 ? -16.499 15.044 -3.869 1.00 58.72 94 GLU A C 1
ATOM 725 O O . GLU A 1 94 ? -15.650 15.563 -4.599 1.00 58.72 94 GLU A O 1
ATOM 730 N N . ASP A 1 95 ? -17.783 14.976 -4.217 1.00 47.62 95 ASP A N 1
ATOM 731 C CA . ASP A 1 95 ? -18.373 15.618 -5.384 1.00 47.62 95 ASP A CA 1
ATOM 732 C C . ASP A 1 95 ? -18.102 17.139 -5.393 1.00 47.62 95 ASP A C 1
ATOM 734 O O . ASP A 1 95 ? -18.374 17.817 -4.400 1.00 47.62 95 ASP A O 1
ATOM 738 N N . PRO A 1 96 ? -17.661 17.728 -6.523 1.00 50.72 96 PRO A N 1
ATOM 739 C CA . PRO A 1 96 ? -17.439 19.170 -6.683 1.00 50.72 96 PRO A CA 1
ATOM 740 C C . PRO A 1 96 ? -18.749 19.989 -6.763 1.00 50.72 96 PRO A C 1
ATOM 742 O O . PRO A 1 96 ? -18.827 20.966 -7.502 1.00 50.72 96 PRO A O 1
ATOM 745 N N . ASN A 1 97 ? -19.809 19.591 -6.048 1.00 46.12 97 ASN A N 1
ATOM 746 C CA . ASN A 1 97 ? -21.160 20.142 -6.204 1.00 46.12 97 ASN A CA 1
ATOM 747 C C . ASN A 1 97 ? -21.871 20.452 -4.872 1.00 46.12 97 ASN A C 1
ATOM 749 O O . ASN A 1 97 ? -23.065 20.211 -4.709 1.00 46.12 97 ASN A O 1
ATOM 753 N N . HIS A 1 98 ? -21.137 21.017 -3.910 1.00 50.00 98 HIS A N 1
ATOM 754 C CA . HIS A 1 98 ? -21.712 21.630 -2.702 1.00 50.00 98 HIS A CA 1
ATOM 755 C C . HIS A 1 98 ? -21.816 23.166 -2.802 1.00 50.00 98 HIS A C 1
ATOM 757 O O . HIS A 1 98 ? -21.933 23.855 -1.794 1.00 50.00 98 HIS A O 1
ATOM 763 N N . GLN A 1 99 ? -21.797 23.718 -4.026 1.00 56.78 99 GLN A N 1
ATOM 764 C CA . GLN A 1 99 ? -21.850 25.164 -4.292 1.00 56.78 99 GLN A CA 1
ATOM 765 C C . GLN A 1 99 ? -23.159 25.628 -4.966 1.00 56.78 99 GLN A C 1
ATOM 767 O O . GLN A 1 99 ? -23.185 26.699 -5.565 1.00 56.78 99 GLN A O 1
ATOM 772 N N . GLN A 1 100 ? -24.249 24.848 -4.903 1.00 57.53 100 GLN A N 1
ATOM 773 C CA . GLN A 1 100 ? -25.509 25.208 -5.584 1.00 57.53 100 GLN A CA 1
ATOM 774 C C . GLN A 1 100 ? -26.803 25.011 -4.774 1.00 57.53 100 GLN A C 1
ATOM 776 O O . GLN A 1 100 ? -27.884 25.209 -5.319 1.00 57.53 100 GLN A O 1
ATOM 781 N N . ALA A 1 101 ? -26.724 24.695 -3.474 1.00 46.53 101 ALA A N 1
ATOM 782 C CA . ALA A 1 101 ? -27.908 24.452 -2.632 1.00 46.53 101 ALA A CA 1
ATOM 783 C C . ALA A 1 101 ? -28.021 25.350 -1.382 1.00 46.53 101 ALA A C 1
ATOM 785 O O . ALA A 1 101 ? -28.785 25.038 -0.472 1.00 46.53 101 ALA A O 1
ATOM 786 N N . LEU A 1 102 ? -27.298 26.473 -1.326 1.00 52.62 102 LEU A N 1
ATOM 787 C CA . LEU A 1 102 ? -27.484 27.499 -0.293 1.00 52.62 102 LEU A CA 1
ATOM 788 C C . LEU A 1 102 ? -27.985 28.794 -0.942 1.00 52.62 102 LEU A C 1
ATOM 790 O O . LEU A 1 102 ? -27.199 29.695 -1.202 1.00 52.62 102 LEU A O 1
ATOM 794 N N . ALA A 1 103 ? -29.306 28.816 -1.160 1.00 46.03 103 ALA A N 1
ATOM 795 C CA . ALA A 1 103 ? -30.190 29.988 -1.100 1.00 46.03 103 ALA A CA 1
ATOM 796 C C . ALA A 1 103 ? -30.004 31.057 -2.212 1.00 46.03 103 ALA A C 1
ATOM 798 O O . ALA A 1 103 ? -28.934 31.627 -2.381 1.00 46.03 103 ALA A O 1
ATOM 799 N N . SER A 1 104 ? -30.962 31.309 -3.117 1.00 50.66 104 SER A N 1
ATOM 800 C CA . SER A 1 104 ? -32.363 31.738 -2.877 1.00 50.66 104 SER A CA 1
ATOM 801 C C . SER A 1 104 ? -32.480 32.933 -1.943 1.00 50.66 104 SER A C 1
ATOM 803 O O . SER A 1 104 ? -32.093 32.792 -0.768 1.00 50.66 104 SER A O 1
#

Foldseek 3Di:
DPPPDPVNVVVVVVVVCVVQNPVVVVVVVVVVLVVVLVVVVVVVVVCVVVVPVVPPDDPDDDDPDDDFDQPPPPRDTDDDDDCADSNPRHGPPPDPPPPPPPDD

pLDDT: mean 74.41, std 16.45, range [40.16, 96.12]

Radius of gyration: 20.09 Å; Cα contacts (8 Å, |Δi|>4): 43; chains: 1; bounding box: 57×45×45 Å

Secondary structure (DSSP, 8-state):
-----HHHHHHHHHHHHHHH-TTHHHHHHHHHHHHHHHHHHHHHHHHHH-GGGGGG-------S----EE-TTT--EESS--SB-TTT--B----S--SSSS--

Mean predicted aligned error: 14.09 Å

Nearest PDB structures (foldseek):
  7uhy-assembly1_B-2  TM=3.832E-01  e=6.058E-01  Homo sapiens
  2ebq-assembly1_A  TM=5.066E-01  e=9.587E+00  Homo sapiens